Protein AF-A0A4S5ES12-F1 (afdb_monomer_lite)

Secondary structure (DSSP, 8-state):
--------HHHHHHHHHHTTS-HHHHHHHHHHHHHHHHHHHHHHHIIIIIIGGGT-EETTTTEE--HHHHHHHHHHHHHHTT-HHHHHHHHHHHHHHHHTT---SSHHHHHHHHHHHHHHHHHHHHHHHHHHHHHHHHHT---

Foldseek 3Di:
DDDDDPDDDPVVVVVVVVVVDDPVLVVVVVVLVCVVVVVVVVLVCCQPVPQAVVQDADDPVRDTSHPVVSVVVVVVVVVVLPDPVLVVVLVVVCVVCVVVVHHCSCSSSVSVVVVVVVVVVVVVVVVVVVVVVVVVVVVVPDD

InterPro domains:
  IPR004688 Transition metal uptake transporter nickel/cobalt [PTHR31611] (24-136)
  IPR011541 Nickel/cobalt transporter, high-affinity [PF03824] (68-134)

Structure (mmCIF, N/CA/C/O backbone):
data_AF-A0A4S5ES12-F1
#
_entry.id   AF-A0A4S5ES12-F1
#
loop_
_atom_site.group_PDB
_atom_site.id
_atom_site.type_symbol
_atom_site.label_atom_id
_atom_site.label_alt_id
_atom_site.label_comp_id
_atom_site.label_asym_id
_atom_site.label_entity_id
_atom_site.label_seq_id
_atom_site.pdbx_PDB_ins_code
_atom_site.Cartn_x
_atom_site.Cartn_y
_atom_site.Cartn_z
_atom_site.occupancy
_atom_site.B_iso_or_equiv
_atom_site.auth_seq_id
_atom_site.auth_comp_id
_atom_site.auth_asym_id
_atom_site.auth_atom_id
_atom_site.pdbx_PDB_model_num
ATOM 1 N N . MET A 1 1 ? 9.850 -23.031 51.278 1.00 56.22 1 MET A N 1
ATOM 2 C CA . MET A 1 1 ? 8.759 -22.162 50.792 1.00 56.22 1 MET A CA 1
ATOM 3 C C . MET A 1 1 ? 9.042 -21.845 49.330 1.00 56.22 1 MET A C 1
ATOM 5 O O . MET A 1 1 ? 9.853 -20.978 49.046 1.00 56.22 1 MET A O 1
ATOM 9 N N . THR A 1 2 ? 8.505 -22.650 48.414 1.00 55.56 2 THR A N 1
ATOM 10 C CA . THR A 1 2 ? 8.745 -22.575 46.963 1.00 55.56 2 THR A CA 1
ATOM 11 C C . THR A 1 2 ? 7.523 -21.948 46.292 1.00 55.56 2 THR A C 1
ATOM 13 O O . THR A 1 2 ? 6.401 -22.413 46.478 1.00 55.56 2 THR A O 1
ATOM 16 N N . THR A 1 3 ? 7.707 -20.855 45.555 1.00 54.75 3 THR A N 1
ATOM 17 C CA . THR A 1 3 ? 6.637 -20.228 44.768 1.00 54.75 3 THR A CA 1
ATOM 18 C C . THR A 1 3 ? 6.413 -21.014 43.469 1.00 54.75 3 THR A C 1
ATOM 20 O O . THR A 1 3 ? 7.384 -21.462 42.854 1.00 54.75 3 THR A O 1
ATOM 23 N N . PRO A 1 4 ? 5.161 -21.213 43.015 1.00 58.81 4 PRO A N 1
ATOM 24 C CA . PRO A 1 4 ? 4.907 -21.901 41.759 1.00 58.81 4 PRO A CA 1
ATOM 25 C C . PRO A 1 4 ? 5.147 -20.945 40.584 1.00 58.81 4 PRO A C 1
ATOM 27 O O . PRO A 1 4 ? 4.652 -19.818 40.554 1.00 58.81 4 PRO A O 1
ATOM 30 N N . VAL A 1 5 ? 5.894 -21.413 39.587 1.00 62.56 5 VAL A N 1
ATOM 31 C CA . VAL A 1 5 ? 6.074 -20.737 38.298 1.00 62.56 5 VAL A CA 1
ATOM 32 C C . VAL A 1 5 ? 4.790 -20.899 37.479 1.00 62.56 5 VAL A C 1
ATOM 34 O O . VAL A 1 5 ? 4.425 -22.010 37.096 1.00 62.56 5 VAL A O 1
ATOM 37 N N . VAL A 1 6 ? 4.098 -19.794 37.179 1.00 61.19 6 VAL A N 1
ATOM 38 C CA . VAL A 1 6 ? 2.910 -19.786 36.307 1.00 61.19 6 VAL A CA 1
ATOM 39 C C . VAL A 1 6 ? 3.331 -20.049 34.856 1.00 61.19 6 VAL A C 1
ATOM 41 O O . VAL A 1 6 ? 3.620 -19.137 34.086 1.00 61.19 6 VAL A O 1
ATOM 44 N N . THR A 1 7 ? 3.337 -21.316 34.455 1.00 66.19 7 THR A N 1
ATOM 45 C CA . THR A 1 7 ? 3.487 -21.757 33.061 1.00 66.19 7 THR A CA 1
ATOM 46 C C . THR A 1 7 ? 2.098 -21.882 32.422 1.00 66.19 7 THR A C 1
ATOM 48 O O . THR A 1 7 ? 1.423 -22.895 32.567 1.00 66.19 7 THR A O 1
ATOM 51 N N . GLY A 1 8 ? 1.607 -20.840 31.729 1.00 58.00 8 GLY A N 1
ATOM 52 C CA . GLY A 1 8 ? 0.298 -20.963 31.056 1.00 58.00 8 GLY A CA 1
ATOM 53 C C . GLY A 1 8 ? -0.322 -19.756 30.337 1.00 58.00 8 GLY A C 1
ATOM 54 O O . GLY A 1 8 ? -1.540 -19.750 30.153 1.00 58.00 8 GLY A O 1
ATOM 55 N N . SER A 1 9 ? 0.432 -18.726 29.929 1.00 62.75 9 SER A N 1
ATOM 56 C CA . SER A 1 9 ? -0.175 -17.489 29.385 1.00 62.75 9 SER A CA 1
ATOM 57 C C . SER A 1 9 ? -0.485 -17.517 27.873 1.00 62.75 9 SER A C 1
ATOM 59 O O . SER A 1 9 ? -1.452 -16.894 27.428 1.00 62.75 9 SER A O 1
ATOM 61 N N . GLY A 1 10 ? 0.263 -18.281 27.064 1.00 59.38 10 GLY A N 1
ATOM 62 C CA . GLY A 1 10 ? 0.164 -18.226 25.595 1.00 59.38 10 GLY A CA 1
ATOM 63 C C . GLY A 1 10 ? -1.135 -18.794 25.004 1.00 59.38 10 GLY A C 1
ATOM 64 O O . GLY A 1 10 ? -1.743 -18.186 24.120 1.00 59.38 10 GLY A O 1
ATOM 65 N N . ARG A 1 11 ? -1.608 -19.938 25.520 1.00 59.75 11 ARG A N 1
ATOM 66 C CA . ARG A 1 11 ? -2.820 -20.619 25.017 1.00 59.75 11 ARG A CA 1
ATOM 67 C C . ARG A 1 11 ? -4.100 -19.867 25.394 1.00 59.75 11 ARG A C 1
ATOM 69 O O . ARG A 1 11 ? -5.007 -19.750 24.575 1.00 59.75 11 ARG A O 1
ATOM 76 N N . LYS A 1 12 ? -4.126 -19.270 26.593 1.00 59.16 12 LYS A N 1
ATOM 77 C CA . LYS A 1 12 ? -5.240 -18.442 27.085 1.00 59.16 12 LYS A CA 1
ATOM 78 C C . LYS A 1 12 ? -5.405 -17.159 26.265 1.00 59.16 12 LYS A C 1
ATOM 80 O O . LYS A 1 12 ? -6.527 -16.772 25.967 1.00 59.16 12 LYS A O 1
ATOM 85 N N . ARG A 1 13 ? -4.301 -16.531 25.843 1.00 61.06 13 ARG A N 1
ATOM 86 C CA . ARG A 1 13 ? -4.325 -15.296 25.043 1.00 61.06 13 ARG A CA 1
ATOM 87 C C . ARG A 1 13 ? -4.850 -15.525 23.620 1.00 61.06 13 ARG A C 1
ATOM 89 O O . ARG A 1 13 ? -5.673 -14.745 23.155 1.00 61.06 13 ARG A O 1
ATOM 96 N N . ARG A 1 14 ? -4.451 -16.622 22.960 1.00 61.28 14 ARG A N 1
ATOM 97 C CA . ARG A 1 14 ? -4.992 -17.011 21.641 1.00 61.28 14 ARG A CA 1
ATOM 98 C C . ARG A 1 14 ? -6.475 -17.378 21.702 1.00 61.28 14 ARG A C 1
ATOM 100 O O . ARG A 1 14 ? -7.234 -16.925 20.855 1.00 61.28 14 ARG A O 1
ATOM 107 N N . ALA A 1 15 ? -6.891 -18.125 22.727 1.00 62.38 15 ALA A N 1
ATOM 108 C CA . ALA A 1 15 ? -8.299 -18.463 22.937 1.00 62.38 15 ALA A CA 1
ATOM 109 C C . ALA A 1 15 ? -9.170 -17.214 23.158 1.00 62.38 15 ALA A C 1
ATOM 111 O O . ALA A 1 15 ? -10.266 -17.138 22.619 1.00 62.38 15 ALA A O 1
ATOM 112 N N . ARG A 1 16 ? -8.652 -16.205 23.875 1.00 62.38 16 ARG A N 1
ATOM 113 C CA . ARG A 1 16 ? -9.361 -14.944 24.140 1.00 62.38 16 ARG A CA 1
ATOM 114 C C . ARG A 1 16 ? -9.550 -14.081 22.889 1.00 62.38 16 ARG A C 1
ATOM 116 O O . ARG A 1 16 ? -10.592 -13.459 22.739 1.00 62.38 16 ARG A O 1
ATOM 123 N N . VAL A 1 17 ? -8.555 -14.049 21.998 1.00 61.56 17 VAL A N 1
ATOM 124 C CA . VAL A 1 17 ? -8.654 -13.359 20.696 1.00 61.56 17 VAL A CA 1
ATOM 125 C C . VAL A 1 17 ? -9.605 -14.112 19.766 1.00 61.56 17 VAL A C 1
ATOM 127 O O . VAL A 1 17 ? -10.447 -13.493 19.124 1.00 61.56 17 VAL A O 1
ATOM 130 N N . ALA A 1 18 ? -9.529 -15.446 19.747 1.00 61.34 18 ALA A N 1
ATOM 131 C CA . ALA A 1 18 ? -10.434 -16.280 18.962 1.00 61.34 18 ALA A CA 1
ATOM 132 C C . ALA A 1 18 ? -11.901 -16.143 19.402 1.00 61.34 18 ALA A C 1
ATOM 134 O O . ALA A 1 18 ? -12.781 -16.162 18.552 1.00 61.34 18 ALA A O 1
ATOM 135 N N . SER A 1 19 ? -12.162 -15.952 20.701 1.00 61.50 19 SER A N 1
ATOM 136 C CA . SER A 1 19 ? -13.509 -15.723 21.240 1.00 61.50 19 SER A CA 1
ATOM 137 C C . SER A 1 19 ? -13.983 -14.267 21.167 1.00 61.50 19 SER A C 1
ATOM 139 O O . SER A 1 19 ? -15.135 -13.998 21.489 1.00 61.50 19 SER A O 1
ATOM 141 N N . ALA A 1 20 ? -13.106 -13.317 20.825 1.00 68.88 20 ALA A N 1
ATOM 142 C CA . ALA A 1 20 ? -13.450 -11.893 20.757 1.00 68.88 20 ALA A CA 1
ATOM 143 C C . ALA A 1 20 ? -14.061 -11.484 19.406 1.00 68.88 20 ALA A C 1
ATOM 145 O O . ALA A 1 20 ? -14.702 -10.434 19.328 1.00 68.88 20 ALA A O 1
ATOM 146 N N . LEU A 1 21 ? -13.848 -12.301 18.367 1.00 75.81 21 LEU A N 1
ATOM 147 C CA . LEU A 1 21 ? -14.286 -12.040 17.000 1.00 75.81 21 LEU A CA 1
ATOM 148 C C . LEU A 1 21 ? -15.415 -12.987 16.590 1.00 75.81 21 LEU A C 1
ATOM 150 O O . LEU A 1 21 ? -15.321 -14.201 1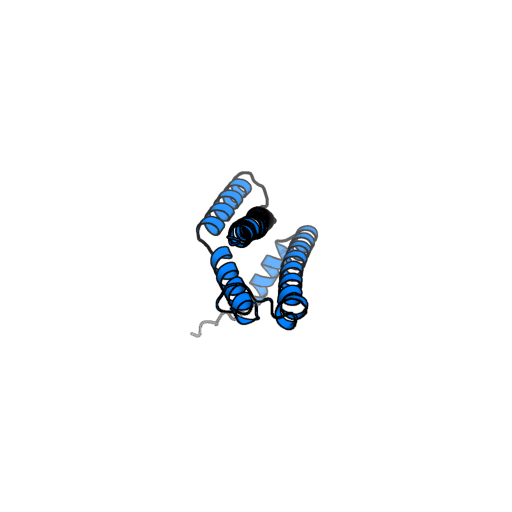6.779 1.00 75.81 21 LEU A O 1
ATOM 154 N N . ASP A 1 22 ? -16.460 -12.432 15.988 1.00 84.25 22 ASP A N 1
ATOM 155 C CA . ASP A 1 22 ? -17.558 -13.200 15.409 1.00 84.25 22 ASP A CA 1
ATOM 156 C C . ASP A 1 22 ? -17.114 -13.929 14.123 1.00 84.25 22 ASP A C 1
ATOM 158 O O . ASP A 1 22 ? -16.154 -13.536 13.451 1.00 84.25 22 ASP A O 1
ATOM 162 N N . ARG A 1 23 ? -17.827 -14.994 13.729 1.00 83.25 23 ARG A N 1
ATOM 163 C CA . ARG A 1 23 ? -17.534 -15.762 12.502 1.00 83.25 23 ARG A CA 1
ATOM 164 C C . ARG A 1 23 ? -17.488 -14.865 11.264 1.00 83.25 23 ARG A C 1
ATOM 166 O O . ARG A 1 23 ? -16.642 -15.070 10.397 1.00 83.25 23 ARG A O 1
ATOM 173 N N . ARG A 1 24 ? -18.354 -13.849 11.204 1.00 84.06 24 ARG A N 1
ATOM 174 C CA . ARG A 1 24 ? -18.402 -12.878 10.102 1.00 84.06 24 ARG A CA 1
ATOM 175 C C . ARG A 1 24 ? -17.182 -11.950 10.066 1.00 84.06 24 ARG A C 1
ATOM 177 O O . ARG A 1 24 ? -16.735 -11.536 8.994 1.00 84.06 24 ARG A O 1
ATOM 184 N N . GLU A 1 25 ? -16.620 -11.627 11.226 1.00 87.12 25 GLU A N 1
ATOM 185 C CA . GLU A 1 25 ? -15.401 -10.819 11.332 1.00 87.12 25 GLU A CA 1
ATOM 186 C C . GLU A 1 25 ? -14.192 -11.635 10.848 1.00 87.12 25 GLU A C 1
ATOM 188 O O . GLU A 1 25 ? -13.391 -11.140 10.056 1.00 87.12 25 GLU A O 1
ATOM 193 N N . TRP A 1 26 ? -14.132 -12.924 11.196 1.00 87.38 26 TRP A N 1
ATOM 194 C CA . TRP A 1 26 ? -13.117 -13.851 10.684 1.00 87.38 26 TRP A CA 1
ATOM 195 C C . TRP A 1 26 ? -13.164 -14.033 9.167 1.00 87.38 26 TRP A C 1
ATOM 197 O O . TRP A 1 26 ? -12.115 -14.007 8.523 1.00 87.38 26 TRP A O 1
ATOM 207 N N . THR A 1 27 ? -14.353 -14.172 8.572 1.00 89.56 27 THR A N 1
ATOM 208 C CA . THR A 1 27 ? -14.473 -14.253 7.107 1.00 89.56 27 THR A CA 1
ATOM 209 C C . THR A 1 27 ? -14.023 -12.962 6.429 1.00 89.56 27 THR A C 1
ATOM 211 O O . THR A 1 27 ? -13.392 -13.013 5.378 1.00 89.56 27 THR A O 1
ATOM 214 N N . THR A 1 28 ? -14.293 -11.808 7.046 1.00 90.50 28 THR A N 1
ATOM 215 C CA . THR A 1 28 ? -13.871 -10.499 6.522 1.00 90.50 28 THR A CA 1
ATOM 216 C C . THR A 1 28 ? -12.347 -10.366 6.544 1.00 90.50 28 THR A C 1
ATOM 218 O O . THR A 1 28 ? -11.746 -10.023 5.529 1.00 90.50 28 THR A O 1
ATOM 221 N N . ILE A 1 29 ? -11.710 -10.723 7.665 1.00 91.69 29 ILE A N 1
ATOM 222 C CA . ILE A 1 29 ? -10.245 -10.744 7.794 1.00 91.69 29 ILE A CA 1
ATOM 223 C C . ILE A 1 29 ? -9.627 -11.714 6.781 1.00 91.69 29 ILE A C 1
ATOM 225 O O . ILE A 1 29 ? -8.657 -11.366 6.110 1.00 91.69 29 ILE A O 1
ATOM 229 N N . GLY A 1 30 ? -10.206 -12.910 6.636 1.00 92.81 30 GLY A N 1
ATOM 230 C CA . GLY A 1 30 ? -9.758 -13.902 5.661 1.00 92.81 30 GLY A CA 1
ATOM 231 C C . GLY A 1 30 ? -9.825 -13.384 4.223 1.00 92.81 30 GLY A C 1
ATOM 232 O O . GLY A 1 30 ? -8.861 -13.534 3.477 1.00 92.81 30 GLY A O 1
ATOM 233 N N . ALA A 1 31 ? -10.917 -12.711 3.852 1.00 93.75 31 ALA A N 1
ATOM 234 C CA . ALA A 1 31 ? -11.071 -12.107 2.531 1.00 93.75 31 ALA A CA 1
ATOM 235 C C . ALA A 1 31 ? -10.041 -10.993 2.278 1.00 93.75 31 ALA A C 1
ATOM 237 O O . ALA A 1 31 ? -9.394 -10.982 1.234 1.00 93.75 31 ALA A O 1
ATOM 238 N N . MET A 1 32 ? -9.833 -10.091 3.244 1.00 95.69 32 MET A N 1
ATOM 239 C CA . MET A 1 32 ? -8.821 -9.030 3.140 1.00 95.69 32 MET A CA 1
ATOM 240 C C . MET A 1 32 ? -7.413 -9.615 2.977 1.00 95.69 32 MET A C 1
ATOM 242 O O . MET A 1 32 ? -6.662 -9.183 2.104 1.00 95.69 32 MET A O 1
ATOM 246 N N . ALA A 1 33 ? -7.065 -10.635 3.769 1.00 94.38 33 ALA A N 1
ATOM 247 C CA . ALA A 1 33 ? -5.778 -11.318 3.667 1.00 94.38 33 ALA A CA 1
ATOM 248 C C . ALA A 1 33 ? -5.596 -12.000 2.303 1.00 94.38 33 ALA A C 1
ATOM 250 O O . ALA A 1 33 ? -4.525 -11.894 1.706 1.00 94.38 33 ALA A O 1
ATOM 251 N N . ALA A 1 34 ? -6.642 -12.646 1.782 1.00 96.00 34 ALA A N 1
ATOM 252 C CA . ALA A 1 34 ? -6.614 -13.266 0.462 1.00 96.00 34 ALA A CA 1
ATOM 253 C C . ALA A 1 34 ? -6.345 -12.240 -0.649 1.00 96.00 34 ALA A C 1
ATOM 255 O O . ALA A 1 34 ? -5.521 -12.502 -1.522 1.00 96.00 34 ALA A O 1
ATOM 256 N N . VAL A 1 35 ? -6.968 -11.056 -0.590 1.00 96.12 35 VAL A N 1
ATOM 257 C CA . VAL A 1 35 ? -6.705 -9.972 -1.553 1.00 96.12 35 VAL A CA 1
ATOM 258 C C . VAL A 1 35 ? -5.257 -9.494 -1.463 1.00 96.12 35 VAL A C 1
ATOM 260 O O . VAL A 1 35 ? -4.585 -9.403 -2.487 1.00 96.12 35 VAL A O 1
ATOM 263 N N . VAL A 1 36 ? -4.749 -9.232 -0.254 1.00 94.44 36 VAL A N 1
ATOM 264 C CA . VAL A 1 36 ? -3.363 -8.771 -0.057 1.00 94.44 36 VAL A CA 1
ATOM 265 C C . VAL A 1 36 ? -2.368 -9.786 -0.617 1.00 94.44 36 VAL A C 1
ATOM 267 O O . VAL A 1 36 ? -1.486 -9.415 -1.391 1.00 94.44 36 VAL A O 1
ATOM 270 N N . ILE A 1 37 ? -2.528 -11.067 -0.277 1.00 95.38 37 ILE A N 1
ATOM 271 C CA . ILE A 1 37 ? -1.661 -12.142 -0.775 1.00 95.38 37 ILE A CA 1
ATOM 272 C C . ILE A 1 37 ? -1.781 -12.260 -2.296 1.00 95.38 37 ILE A C 1
ATOM 274 O O . ILE A 1 37 ? -0.763 -12.344 -2.979 1.00 95.38 37 ILE A O 1
ATOM 278 N N . GLY A 1 38 ? -3.002 -12.212 -2.834 1.00 96.25 38 GLY A N 1
ATOM 279 C CA . GLY A 1 38 ? -3.253 -12.264 -4.272 1.00 96.25 38 GLY A CA 1
ATOM 280 C C . GLY A 1 38 ? -2.514 -11.164 -5.031 1.00 96.25 38 GLY A C 1
ATOM 281 O O . GLY A 1 38 ? -1.821 -11.458 -6.000 1.00 96.25 38 GLY A O 1
ATOM 282 N N . LEU A 1 39 ? -2.573 -9.919 -4.551 1.00 94.00 39 LEU A N 1
ATOM 283 C CA . LEU A 1 39 ? -1.855 -8.793 -5.158 1.00 94.00 39 LEU A CA 1
ATOM 284 C C . LEU A 1 39 ? -0.330 -8.988 -5.135 1.00 94.00 39 LEU A C 1
ATOM 286 O O . LEU A 1 39 ? 0.333 -8.707 -6.132 1.00 94.00 39 LEU A O 1
ATOM 290 N N . HIS A 1 40 ? 0.229 -9.520 -4.043 1.00 93.62 40 HIS A N 1
ATOM 291 C CA . HIS A 1 40 ? 1.666 -9.812 -3.959 1.00 93.62 40 HIS A CA 1
ATOM 292 C C . HIS A 1 40 ? 2.075 -10.909 -4.941 1.00 93.62 40 HIS A C 1
ATOM 294 O O . HIS A 1 40 ? 3.066 -10.763 -5.655 1.00 93.62 40 HIS A O 1
ATOM 300 N N . VAL A 1 41 ? 1.300 -11.992 -5.004 1.00 95.69 41 VAL A N 1
ATOM 301 C CA . VAL A 1 41 ? 1.542 -13.100 -5.933 1.00 95.69 41 VAL A CA 1
ATOM 302 C C . VAL A 1 41 ? 1.477 -12.608 -7.376 1.00 95.69 41 VAL A C 1
ATOM 304 O O . VAL A 1 41 ? 2.384 -12.901 -8.149 1.00 95.69 41 VAL A O 1
ATOM 307 N N . ILE A 1 42 ? 0.473 -11.801 -7.728 1.00 94.62 42 ILE A N 1
ATOM 308 C CA . ILE A 1 42 ? 0.357 -11.197 -9.062 1.00 94.62 42 ILE A CA 1
ATOM 309 C C . ILE A 1 42 ? 1.586 -10.338 -9.380 1.00 94.62 42 ILE A C 1
ATOM 311 O O . ILE A 1 42 ? 2.161 -10.487 -10.455 1.00 94.62 42 ILE A O 1
ATOM 315 N N . GLY A 1 43 ? 2.026 -9.482 -8.451 1.00 90.06 43 GLY A N 1
ATOM 316 C CA . GLY A 1 43 ? 3.216 -8.646 -8.641 1.00 90.06 43 GLY A CA 1
ATOM 317 C C . GLY A 1 43 ? 4.488 -9.465 -8.879 1.00 90.06 43 GLY A C 1
ATOM 318 O O . GLY A 1 43 ? 5.249 -9.179 -9.803 1.00 90.06 43 GLY A O 1
ATOM 319 N N . TRP A 1 44 ? 4.692 -10.530 -8.101 1.00 91.06 44 TRP A N 1
ATOM 320 C CA . TRP A 1 44 ? 5.837 -11.429 -8.261 1.00 91.06 44 TRP A CA 1
ATOM 321 C C . TRP A 1 44 ? 5.779 -12.253 -9.549 1.00 91.06 44 TRP A C 1
ATOM 323 O O . TRP A 1 44 ? 6.809 -12.430 -10.203 1.00 91.06 44 TRP A O 1
ATOM 333 N N . ILE A 1 45 ? 4.595 -12.725 -9.949 1.00 92.06 45 ILE A N 1
ATOM 334 C CA . ILE A 1 45 ? 4.397 -13.415 -11.229 1.00 92.06 45 ILE A CA 1
ATOM 335 C C . ILE A 1 45 ? 4.693 -12.462 -12.386 1.00 92.06 45 ILE A C 1
ATOM 337 O O . ILE A 1 45 ? 5.448 -12.821 -13.282 1.00 92.06 45 ILE A O 1
ATOM 341 N N . LEU A 1 46 ? 4.171 -11.234 -12.358 1.00 88.88 46 LEU A N 1
ATOM 342 C CA . LEU A 1 46 ? 4.449 -10.240 -13.394 1.00 88.88 46 LEU A CA 1
ATOM 343 C C . LEU A 1 46 ? 5.957 -9.962 -13.496 1.00 88.88 46 LEU A C 1
ATOM 345 O O . LEU A 1 46 ? 6.517 -9.964 -14.591 1.00 88.88 46 LEU A O 1
ATOM 349 N N . LEU A 1 47 ? 6.641 -9.802 -12.360 1.00 86.31 47 LEU A N 1
ATOM 350 C CA . LEU A 1 47 ? 8.085 -9.590 -12.338 1.00 86.31 47 LEU A CA 1
ATOM 351 C C . LEU A 1 47 ? 8.859 -10.776 -12.930 1.00 86.31 47 LEU A C 1
ATOM 353 O O . LEU A 1 47 ? 9.739 -10.573 -13.761 1.00 86.31 47 LEU A O 1
ATOM 357 N N . THR A 1 48 ? 8.557 -12.003 -12.506 1.00 85.69 48 THR A N 1
ATOM 358 C CA . THR A 1 48 ? 9.362 -13.193 -12.843 1.00 85.69 48 THR A CA 1
ATOM 359 C C . THR A 1 48 ? 8.998 -13.829 -14.180 1.00 85.69 48 THR A C 1
ATOM 361 O O . THR A 1 48 ? 9.890 -14.278 -14.893 1.00 85.69 48 THR A O 1
ATOM 364 N N . ALA A 1 49 ? 7.716 -13.848 -14.542 1.00 85.81 49 ALA A N 1
ATOM 365 C CA . ALA A 1 49 ? 7.222 -14.503 -15.749 1.00 85.81 49 ALA A CA 1
ATOM 366 C C . ALA A 1 49 ? 7.066 -13.548 -16.942 1.00 85.81 49 ALA A C 1
ATOM 368 O O . ALA A 1 49 ? 7.077 -14.013 -18.076 1.00 85.81 49 ALA A O 1
ATOM 369 N N . VAL A 1 50 ? 6.927 -12.233 -16.715 1.00 82.31 50 VAL A N 1
ATOM 370 C CA . VAL A 1 50 ? 6.673 -11.255 -17.794 1.00 82.31 50 VAL A CA 1
ATOM 371 C C . VAL A 1 50 ? 7.797 -10.230 -17.937 1.00 82.31 50 VAL A C 1
ATOM 373 O O . VAL A 1 50 ? 8.177 -9.894 -19.052 1.00 82.31 50 VAL A O 1
ATOM 376 N N . ILE A 1 51 ? 8.358 -9.716 -16.842 1.00 80.00 51 ILE A N 1
ATOM 377 C CA . ILE A 1 51 ? 9.383 -8.661 -16.921 1.00 80.00 51 ILE A CA 1
ATOM 378 C C . ILE A 1 51 ? 10.785 -9.265 -17.061 1.00 80.00 51 ILE A C 1
ATOM 380 O O . ILE A 1 51 ?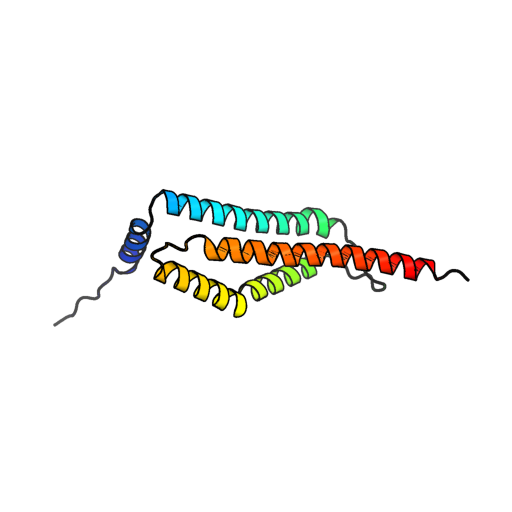 11.508 -8.928 -17.997 1.00 80.00 51 ILE A O 1
ATOM 384 N N . ALA A 1 52 ? 11.162 -10.176 -16.162 1.00 79.94 52 ALA A N 1
ATOM 385 C CA . ALA A 1 52 ? 12.499 -10.768 -16.113 1.00 79.94 52 ALA A CA 1
ATOM 386 C C . ALA A 1 52 ? 12.928 -11.498 -17.406 1.00 79.94 52 ALA A C 1
ATOM 388 O O . ALA A 1 52 ? 14.084 -11.327 -17.788 1.00 79.94 52 ALA A O 1
ATOM 389 N N . PRO A 1 53 ? 12.060 -12.255 -18.114 1.00 76.25 53 PRO A N 1
ATOM 390 C CA . PRO A 1 53 ? 12.467 -12.973 -19.326 1.00 76.25 53 PRO A CA 1
ATOM 391 C C . PRO A 1 53 ? 12.642 -12.060 -20.544 1.00 76.25 53 PRO A C 1
ATOM 393 O O . PRO A 1 53 ? 13.384 -12.384 -21.465 1.00 76.25 53 PRO A O 1
ATOM 396 N N . HIS A 1 54 ? 11.944 -10.923 -20.568 1.00 69.06 54 HIS A N 1
ATOM 397 C CA . HIS A 1 54 ? 11.868 -10.051 -21.740 1.00 69.06 54 HIS A CA 1
ATOM 398 C C . HIS A 1 54 ? 12.955 -8.965 -21.773 1.00 69.06 54 HIS A C 1
ATOM 400 O O . HIS A 1 54 ? 13.005 -8.207 -22.739 1.00 69.06 54 HIS A O 1
ATOM 406 N N . HIS A 1 55 ? 13.831 -8.900 -20.757 1.00 64.88 55 HIS A N 1
ATOM 407 C CA . HIS A 1 55 ? 15.005 -8.015 -20.686 1.00 64.88 55 HIS A CA 1
ATOM 408 C C . HIS A 1 55 ? 14.752 -6.602 -21.242 1.00 64.88 55 HIS A C 1
ATOM 410 O O . HIS A 1 55 ? 15.511 -6.107 -22.078 1.00 64.88 55 HIS A O 1
ATOM 416 N N . TYR A 1 56 ? 13.672 -5.952 -20.796 1.00 63.94 56 TYR A N 1
ATOM 417 C CA . TYR A 1 56 ? 13.327 -4.609 -21.257 1.00 63.94 56 TYR A CA 1
ATOM 418 C C . TYR A 1 56 ? 14.492 -3.646 -20.974 1.00 63.94 56 TYR A C 1
ATOM 420 O O . TYR A 1 56 ? 14.872 -3.425 -19.822 1.00 63.94 56 TYR A O 1
ATOM 428 N N . ARG A 1 57 ? 15.084 -3.104 -22.043 1.00 58.12 57 ARG A N 1
ATOM 429 C CA . ARG A 1 57 ? 16.176 -2.125 -21.992 1.00 58.12 57 ARG A CA 1
ATOM 430 C C . ARG A 1 57 ? 15.575 -0.724 -21.979 1.00 58.12 57 ARG A C 1
ATOM 432 O O . ARG A 1 57 ? 14.889 -0.356 -22.927 1.00 58.12 57 ARG A O 1
ATOM 439 N N . PHE A 1 58 ? 15.840 0.048 -20.929 1.00 54.06 58 PHE A N 1
ATOM 440 C CA . PHE A 1 58 ? 15.460 1.460 -20.850 1.00 54.06 58 PHE A CA 1
ATOM 441 C C . PHE A 1 58 ? 16.705 2.321 -20.581 1.00 54.06 58 PHE A C 1
ATOM 443 O O . PHE A 1 58 ? 17.476 2.028 -19.669 1.00 54.06 58 PHE A O 1
ATOM 450 N N . GLY A 1 59 ? 16.885 3.386 -21.375 1.00 51.88 59 GLY A N 1
ATOM 451 C CA . GLY A 1 59 ? 17.992 4.350 -21.265 1.00 51.88 59 GLY A CA 1
ATOM 452 C C . GLY A 1 59 ? 19.198 4.061 -22.173 1.00 51.88 59 GLY A C 1
ATOM 453 O O . GLY A 1 59 ? 19.428 2.918 -22.569 1.00 51.88 59 GLY A O 1
ATOM 454 N N . ALA A 1 60 ? 19.973 5.109 -22.485 1.00 52.16 60 ALA A N 1
ATOM 455 C CA . ALA A 1 60 ? 21.163 5.062 -23.349 1.00 52.16 60 ALA A CA 1
ATOM 456 C C . ALA A 1 60 ? 22.259 4.094 -22.849 1.00 52.16 60 ALA A C 1
ATOM 458 O O . ALA A 1 60 ? 23.043 3.591 -23.650 1.00 52.16 60 ALA A O 1
ATOM 459 N N . ASP A 1 61 ? 22.243 3.760 -21.553 1.00 53.44 61 ASP A N 1
ATOM 460 C CA . ASP A 1 61 ? 23.223 2.887 -20.891 1.00 53.44 61 ASP A CA 1
ATOM 461 C C . ASP A 1 61 ? 22.769 1.417 -20.764 1.00 53.44 61 ASP A C 1
ATOM 463 O O . ASP A 1 61 ? 23.457 0.594 -20.160 1.00 53.44 61 ASP A O 1
ATOM 467 N N . GLY A 1 62 ? 21.599 1.052 -21.306 1.00 53.00 62 GLY A N 1
ATOM 468 C CA . GLY A 1 62 ? 21.146 -0.343 -21.348 1.00 53.00 62 GLY A CA 1
ATOM 469 C C . GLY A 1 62 ? 20.789 -0.958 -19.988 1.00 53.00 62 GLY A C 1
ATOM 470 O O . GLY A 1 62 ? 20.886 -2.180 -19.839 1.00 53.00 62 GLY A O 1
ATOM 471 N N . GLN A 1 63 ? 20.363 -0.151 -19.003 1.00 55.78 63 GLN A N 1
ATOM 472 C CA . GLN A 1 63 ? 19.909 -0.673 -17.711 1.00 55.78 63 GLN A CA 1
ATOM 473 C C . GLN A 1 63 ? 18.761 -1.670 -17.907 1.00 55.78 63 GLN A C 1
ATOM 475 O O . GLN A 1 63 ? 17.740 -1.399 -18.545 1.00 55.78 63 GLN A O 1
ATOM 480 N N . MET A 1 64 ? 18.978 -2.865 -17.367 1.00 58.78 64 MET A N 1
ATOM 481 C CA . MET A 1 64 ? 18.094 -4.009 -17.513 1.00 58.78 64 MET A CA 1
ATOM 482 C C . MET A 1 64 ? 16.968 -3.896 -16.485 1.00 58.78 64 MET A C 1
ATOM 484 O O . MET A 1 64 ? 17.227 -3.959 -15.280 1.00 58.78 64 MET A O 1
ATOM 488 N N . PHE A 1 65 ? 15.712 -3.801 -16.930 1.00 65.00 65 PHE A N 1
ATOM 489 C CA . PHE A 1 65 ? 14.594 -4.137 -16.050 1.00 65.00 65 PHE A CA 1
ATOM 490 C C . PHE A 1 65 ? 14.703 -5.624 -15.705 1.00 65.00 65 PHE A C 1
ATOM 492 O O . PHE A 1 65 ? 14.491 -6.495 -16.547 1.00 65.00 65 PHE A O 1
ATOM 499 N N . GLY A 1 66 ? 15.093 -5.912 -14.468 1.00 72.44 66 GLY A N 1
ATOM 500 C CA . GLY A 1 66 ? 15.338 -7.268 -13.999 1.00 72.44 66 GLY A CA 1
ATOM 501 C C . GLY A 1 66 ? 14.938 -7.457 -12.544 1.00 72.44 66 GLY A C 1
ATOM 502 O O . GLY A 1 66 ? 14.430 -6.548 -11.883 1.00 72.44 66 GLY A O 1
ATOM 503 N N . VAL A 1 67 ? 15.211 -8.655 -12.031 1.00 80.38 67 VAL A N 1
ATOM 504 C CA . VAL A 1 67 ? 14.851 -9.055 -10.663 1.00 80.38 67 VAL A CA 1
ATOM 505 C C . VAL A 1 67 ? 15.428 -8.092 -9.617 1.00 80.38 67 VAL A C 1
ATOM 507 O O . VAL A 1 67 ? 14.735 -7.775 -8.661 1.00 80.38 67 VAL A O 1
ATOM 510 N N . GLY A 1 68 ? 16.637 -7.548 -9.815 1.00 83.12 68 GLY A N 1
ATOM 511 C CA . GLY A 1 68 ? 17.249 -6.590 -8.880 1.00 83.12 68 GLY A CA 1
ATOM 512 C C . GLY A 1 68 ? 16.468 -5.278 -8.720 1.00 83.12 68 GLY A C 1
ATOM 513 O O . GLY A 1 68 ? 16.271 -4.808 -7.597 1.00 83.12 68 GLY A O 1
ATOM 514 N N . LEU A 1 69 ? 15.956 -4.717 -9.822 1.00 84.12 69 LEU A N 1
ATOM 515 C CA . LEU A 1 69 ? 15.104 -3.525 -9.782 1.00 84.12 69 LEU A CA 1
ATOM 516 C C . LEU A 1 69 ? 13.742 -3.849 -9.159 1.00 84.12 69 LEU A C 1
ATOM 518 O O . LEU A 1 69 ? 13.249 -3.082 -8.338 1.00 84.12 69 LEU A O 1
ATOM 522 N N . GLY A 1 70 ? 13.169 -5.012 -9.486 1.00 86.88 70 GLY A N 1
ATOM 523 C CA . GLY A 1 70 ? 11.916 -5.478 -8.889 1.00 86.88 70 GLY A CA 1
ATOM 524 C C . GLY A 1 70 ? 12.015 -5.704 -7.379 1.00 86.88 70 GLY A C 1
ATOM 525 O O . GLY A 1 70 ? 11.149 -5.254 -6.636 1.00 86.88 70 GLY A O 1
ATOM 526 N N . VAL A 1 71 ? 13.100 -6.323 -6.904 1.00 89.56 71 VAL A N 1
ATOM 527 C CA . VAL A 1 71 ? 13.380 -6.496 -5.470 1.00 89.56 71 VAL A CA 1
ATOM 528 C C . VAL A 1 71 ? 13.562 -5.143 -4.790 1.00 89.56 71 VAL A C 1
ATOM 530 O O . VAL A 1 71 ? 13.011 -4.933 -3.715 1.00 89.56 71 VAL A O 1
ATOM 533 N N . THR A 1 72 ? 14.281 -4.208 -5.413 1.00 90.00 72 THR A N 1
ATOM 534 C CA . THR A 1 72 ? 14.474 -2.855 -4.863 1.00 90.00 72 THR A CA 1
ATOM 535 C C . THR A 1 72 ? 13.154 -2.089 -4.777 1.00 90.00 72 THR A C 1
ATOM 537 O O . THR A 1 72 ? 12.845 -1.495 -3.748 1.00 90.00 72 THR A O 1
ATOM 540 N N . ALA A 1 73 ? 12.330 -2.136 -5.824 1.00 89.38 73 ALA A N 1
ATOM 541 C CA . ALA A 1 73 ? 11.000 -1.534 -5.810 1.00 89.38 73 ALA A CA 1
ATOM 542 C C . ALA A 1 73 ? 10.109 -2.173 -4.733 1.00 89.38 73 ALA A C 1
ATOM 544 O O . ALA A 1 73 ? 9.399 -1.466 -4.020 1.00 89.38 73 ALA A O 1
ATOM 545 N N . TYR A 1 74 ? 10.188 -3.495 -4.563 1.00 90.62 74 TYR A N 1
ATOM 546 C CA . TYR A 1 74 ? 9.456 -4.217 -3.527 1.00 90.62 74 TYR A CA 1
ATOM 547 C C . TYR A 1 74 ? 9.898 -3.809 -2.116 1.00 90.62 74 TYR A C 1
ATOM 549 O O . TYR A 1 74 ? 9.054 -3.537 -1.270 1.00 90.62 74 TYR A O 1
ATOM 557 N N . THR A 1 75 ? 11.202 -3.704 -1.846 1.00 93.31 75 THR A N 1
ATOM 558 C CA . THR A 1 75 ? 11.702 -3.301 -0.521 1.00 93.31 75 THR A CA 1
ATOM 559 C C . THR A 1 75 ? 11.406 -1.837 -0.209 1.00 93.31 75 THR A C 1
ATOM 561 O O . THR A 1 75 ? 11.002 -1.531 0.913 1.00 93.31 75 THR A O 1
ATOM 564 N N . LEU A 1 76 ? 11.539 -0.935 -1.188 1.00 93.12 76 LEU A N 1
ATOM 565 C CA . LEU A 1 76 ? 11.142 0.466 -1.035 1.00 93.12 76 LEU A CA 1
ATOM 566 C C . LEU A 1 76 ? 9.629 0.602 -0.825 1.00 93.12 76 LEU A C 1
ATOM 568 O O . LEU A 1 76 ? 9.210 1.372 0.033 1.00 93.12 76 LEU A O 1
ATOM 572 N N . GLY A 1 77 ? 8.818 -0.185 -1.534 1.00 89.94 77 GLY A N 1
ATOM 573 C CA . GLY A 1 77 ? 7.371 -0.243 -1.331 1.00 89.94 77 GLY A CA 1
ATOM 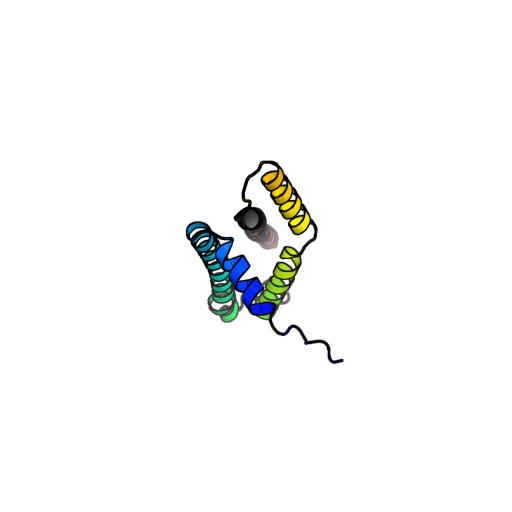574 C C . GLY A 1 77 ? 6.986 -0.777 0.051 1.00 89.94 77 GLY A C 1
ATOM 575 O O . GLY A 1 77 ? 6.121 -0.205 0.710 1.00 89.94 77 GLY A O 1
ATOM 576 N N . LEU A 1 78 ? 7.665 -1.825 0.532 1.00 91.50 78 LEU A N 1
ATOM 577 C CA . LEU A 1 78 ? 7.475 -2.331 1.893 1.00 91.50 78 LEU A CA 1
ATOM 578 C C . LEU A 1 78 ? 7.822 -1.269 2.936 1.00 91.50 78 LEU A C 1
ATOM 580 O O . LEU A 1 78 ? 7.056 -1.092 3.873 1.00 91.50 78 LEU A O 1
ATOM 584 N N . ARG A 1 79 ? 8.936 -0.545 2.770 1.00 91.88 79 ARG A N 1
ATOM 585 C CA . ARG A 1 79 ? 9.300 0.573 3.653 1.00 91.88 79 ARG A CA 1
ATOM 586 C C . ARG A 1 79 ? 8.212 1.643 3.662 1.00 91.88 79 ARG A C 1
ATOM 588 O O . ARG A 1 79 ? 7.783 2.036 4.736 1.00 91.88 79 ARG A O 1
ATOM 595 N N . HIS A 1 80 ? 7.772 2.062 2.479 1.00 91.75 80 HIS A N 1
ATOM 596 C CA . HIS A 1 80 ? 6.743 3.086 2.303 1.00 91.75 80 HIS A CA 1
ATOM 597 C C . HIS A 1 80 ? 5.432 2.722 3.013 1.00 91.75 80 HIS A C 1
ATOM 599 O O . HIS A 1 80 ? 4.778 3.575 3.595 1.00 91.75 80 HIS A O 1
ATOM 605 N N . ALA A 1 81 ? 5.064 1.439 3.037 1.00 86.56 81 ALA A N 1
ATOM 606 C CA . ALA A 1 81 ? 3.881 0.970 3.762 1.00 86.56 81 ALA A CA 1
ATOM 607 C C . ALA A 1 81 ? 3.987 1.094 5.299 1.00 86.56 81 ALA A C 1
ATOM 609 O O . ALA A 1 81 ? 2.970 1.000 5.988 1.00 86.56 81 ALA A O 1
ATOM 610 N N . PHE A 1 82 ? 5.195 1.274 5.846 1.00 88.19 82 PHE A N 1
ATOM 611 C CA . PHE A 1 82 ? 5.450 1.480 7.277 1.00 88.19 82 PHE A CA 1
ATOM 612 C C . PHE A 1 82 ? 5.726 2.945 7.639 1.00 88.19 82 PHE A C 1
ATOM 614 O O . PHE A 1 82 ? 6.132 3.221 8.771 1.00 88.19 82 PHE A O 1
ATOM 621 N N . ASP A 1 83 ? 5.517 3.880 6.713 1.00 90.94 83 ASP A N 1
ATOM 622 C CA . ASP A 1 83 ? 5.725 5.295 6.987 1.00 90.94 83 ASP A CA 1
ATOM 623 C C . ASP A 1 83 ? 4.735 5.819 8.050 1.00 90.94 83 ASP A C 1
ATOM 625 O O . ASP A 1 83 ? 3.620 5.319 8.252 1.00 90.94 83 ASP A O 1
ATOM 629 N N . ALA A 1 84 ? 5.188 6.821 8.809 1.00 90.88 84 ALA A N 1
ATOM 630 C CA . ALA A 1 84 ? 4.484 7.306 9.995 1.00 90.88 84 ALA A CA 1
ATOM 631 C C . ALA A 1 84 ? 3.133 7.967 9.672 1.00 90.88 84 ALA A C 1
ATOM 633 O O . ALA A 1 84 ? 2.244 7.987 10.522 1.00 90.88 84 ALA A O 1
ATOM 634 N N . ASP A 1 85 ? 2.961 8.488 8.461 1.00 90.25 85 ASP A N 1
ATOM 635 C CA . ASP A 1 85 ? 1.719 9.093 7.987 1.00 90.25 85 ASP A CA 1
ATOM 636 C C . ASP A 1 85 ? 0.605 8.049 7.821 1.00 90.25 85 ASP A C 1
ATOM 638 O O . ASP A 1 85 ? -0.528 8.301 8.234 1.00 90.25 85 ASP A O 1
ATOM 642 N N . HIS A 1 86 ? 0.915 6.849 7.312 1.00 91.00 86 HIS A N 1
ATOM 643 C CA . HIS A 1 86 ? -0.067 5.761 7.210 1.00 91.00 86 HIS A CA 1
ATOM 644 C C . HIS A 1 86 ? -0.484 5.276 8.590 1.00 91.00 86 HIS A C 1
ATOM 646 O O . HIS A 1 86 ? -1.677 5.112 8.858 1.00 91.00 86 HIS A O 1
ATOM 652 N N . ILE A 1 87 ? 0.489 5.102 9.487 1.00 91.25 87 ILE A N 1
ATOM 653 C CA . ILE A 1 87 ? 0.231 4.689 10.869 1.00 91.25 87 ILE A CA 1
ATOM 654 C C . ILE A 1 87 ? -0.645 5.734 11.572 1.00 91.25 87 ILE A C 1
ATOM 656 O O . ILE A 1 87 ? -1.664 5.376 12.164 1.00 91.25 87 ILE A O 1
ATOM 660 N N . ALA A 1 88 ? -0.305 7.021 11.459 1.00 92.94 88 ALA A N 1
ATOM 661 C CA . ALA A 1 88 ? -1.054 8.107 12.087 1.00 92.94 88 ALA A CA 1
ATOM 662 C C . ALA A 1 88 ? -2.476 8.252 11.519 1.00 92.94 88 ALA A C 1
ATOM 664 O O . ALA A 1 88 ? -3.430 8.442 12.277 1.00 92.94 88 ALA A O 1
ATOM 665 N N . ALA A 1 89 ? -2.651 8.132 10.201 1.00 89.94 89 ALA A N 1
ATOM 666 C CA . ALA A 1 89 ? -3.960 8.240 9.562 1.00 89.94 89 ALA A CA 1
ATOM 667 C C . ALA A 1 89 ? -4.893 7.078 9.945 1.00 89.94 89 ALA A C 1
ATOM 669 O O . ALA A 1 89 ? -6.072 7.298 10.262 1.00 89.94 89 ALA A O 1
ATOM 670 N N . ILE A 1 90 ? -4.371 5.846 9.959 1.00 92.19 90 ILE A N 1
ATOM 671 C CA . ILE A 1 90 ? -5.128 4.660 10.374 1.00 92.19 90 ILE A CA 1
ATOM 672 C C . ILE A 1 90 ? -5.479 4.750 11.859 1.00 92.19 90 ILE A C 1
ATOM 674 O O . ILE A 1 90 ? -6.631 4.487 12.213 1.00 92.19 90 ILE A O 1
ATOM 678 N N . ASP A 1 91 ? -4.537 5.147 12.718 1.00 92.75 91 ASP A N 1
ATOM 679 C CA . ASP A 1 91 ? -4.777 5.289 14.156 1.00 92.75 91 ASP A CA 1
ATOM 680 C C . ASP A 1 91 ? -5.860 6.334 14.444 1.00 92.75 91 ASP A C 1
ATOM 682 O O . ASP A 1 91 ? -6.855 6.022 15.102 1.00 92.75 91 ASP A O 1
ATOM 686 N N . ASN A 1 92 ? -5.751 7.531 13.859 1.00 92.19 92 ASN A N 1
ATOM 687 C CA . ASN A 1 92 ? -6.737 8.593 14.046 1.00 92.19 92 ASN A CA 1
ATOM 688 C C . ASN A 1 92 ? -8.147 8.143 13.629 1.00 92.19 92 ASN A C 1
ATOM 690 O O . ASN A 1 92 ? -9.119 8.320 14.369 1.00 92.19 92 ASN A O 1
ATOM 694 N N . THR A 1 93 ? -8.263 7.492 12.470 1.00 90.56 93 THR A N 1
ATOM 695 C CA . THR A 1 93 ? -9.556 7.018 11.955 1.00 90.56 93 THR A CA 1
ATOM 696 C C . THR A 1 93 ? -10.125 5.887 12.815 1.00 90.56 93 THR A C 1
ATOM 698 O O . THR A 1 93 ? -11.317 5.868 13.127 1.00 90.56 93 THR A O 1
ATOM 701 N N . THR A 1 94 ? -9.271 4.961 13.254 1.00 91.69 94 THR A N 1
ATOM 702 C CA . THR A 1 94 ? -9.635 3.851 14.146 1.00 91.69 94 THR A CA 1
ATOM 703 C C . THR A 1 94 ? -10.128 4.386 15.486 1.00 91.69 94 THR A C 1
ATOM 705 O O . THR A 1 94 ? -11.215 4.018 15.931 1.00 91.69 94 THR A O 1
ATOM 708 N N . ARG A 1 95 ? -9.387 5.314 16.099 1.00 90.31 95 ARG A N 1
ATOM 709 C CA . ARG A 1 95 ? -9.737 5.945 17.375 1.00 90.31 95 ARG A CA 1
ATOM 710 C C . ARG A 1 95 ? -11.036 6.733 17.280 1.00 90.31 95 ARG A C 1
ATOM 712 O O . ARG A 1 95 ? -11.866 6.652 18.189 1.00 90.31 95 ARG A O 1
ATOM 719 N N . LYS A 1 96 ? -11.248 7.443 16.169 1.00 90.69 96 LYS A N 1
ATOM 720 C CA . LYS A 1 96 ? -12.494 8.164 15.903 1.00 90.69 96 LYS A CA 1
ATOM 721 C C . LYS A 1 96 ? -13.683 7.205 15.830 1.00 90.69 96 LYS A C 1
ATOM 723 O O . LYS A 1 96 ? -14.650 7.379 16.563 1.00 90.69 96 LYS A O 1
ATOM 728 N N . LEU A 1 97 ? -13.582 6.147 15.029 1.00 90.31 97 LEU A N 1
ATOM 729 C CA . LEU A 1 97 ? -14.654 5.159 14.884 1.00 90.31 97 LEU A CA 1
ATOM 730 C C . LEU A 1 97 ? -14.927 4.384 16.177 1.00 90.31 97 LEU A C 1
ATOM 732 O O . LEU A 1 97 ? -16.084 4.105 16.479 1.00 90.31 97 LEU A O 1
ATOM 736 N N . MET A 1 98 ? -13.892 4.075 16.960 1.00 90.81 98 MET A N 1
ATOM 737 C CA . MET A 1 98 ? -14.053 3.457 18.279 1.00 90.81 98 MET A CA 1
ATOM 738 C C . MET A 1 98 ? -14.754 4.389 19.270 1.00 90.81 98 MET A C 1
ATOM 740 O O . MET A 1 98 ? -15.605 3.929 20.026 1.00 90.81 98 MET A O 1
ATOM 744 N N . THR A 1 99 ? -14.435 5.688 19.245 1.00 91.19 99 THR A N 1
ATOM 745 C CA . THR A 1 99 ? -15.132 6.706 20.052 1.00 91.19 99 THR A CA 1
ATOM 746 C C . THR A 1 99 ? -16.614 6.786 19.682 1.00 91.19 99 THR A C 1
ATOM 748 O O . THR A 1 99 ? -17.460 6.908 20.561 1.00 91.19 99 THR A O 1
ATOM 751 N N . ASP A 1 100 ? -16.938 6.619 18.399 1.00 91.56 100 ASP A N 1
ATOM 752 C CA . ASP A 1 100 ? -18.315 6.593 17.893 1.00 91.56 100 ASP A CA 1
ATOM 753 C C . ASP A 1 100 ? -19.005 5.214 18.088 1.00 91.56 100 ASP A C 1
ATOM 755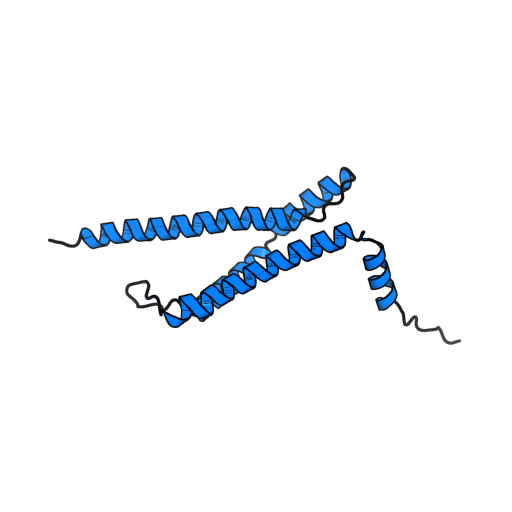 O O . ASP A 1 100 ? -20.076 4.957 17.537 1.00 91.56 100 ASP A O 1
ATOM 759 N N . GLY A 1 101 ? -18.395 4.288 18.845 1.00 86.25 101 GLY A N 1
ATOM 760 C CA . GLY A 1 101 ? -18.950 2.964 19.161 1.00 86.25 101 GLY A CA 1
ATOM 761 C C . GLY A 1 101 ? -18.915 1.946 18.011 1.00 86.25 101 GLY A C 1
ATOM 762 O O . GLY A 1 101 ? -19.549 0.892 18.092 1.00 86.25 101 GLY A O 1
ATOM 763 N N . ARG A 1 102 ? -18.196 2.233 16.919 1.00 86.81 102 ARG A N 1
ATOM 764 C CA . ARG A 1 102 ? -18.062 1.358 15.742 1.00 86.81 102 ARG A CA 1
ATOM 765 C C . ARG A 1 102 ? -16.857 0.422 15.896 1.00 86.81 102 ARG A C 1
ATOM 767 O O . ARG A 1 102 ? -15.900 0.720 16.604 1.00 86.81 102 ARG A O 1
ATOM 774 N N . ARG A 1 103 ? -16.877 -0.711 15.182 1.00 83.69 103 ARG A N 1
ATOM 775 C CA . ARG A 1 103 ? -15.752 -1.662 15.098 1.00 83.69 103 ARG A CA 1
ATOM 776 C C . ARG A 1 103 ? -14.948 -1.435 13.804 1.00 83.69 103 ARG A C 1
ATOM 778 O O . ARG A 1 103 ? -15.429 -1.819 12.737 1.00 83.69 103 ARG A O 1
ATOM 785 N N . PRO A 1 104 ? -13.747 -0.830 13.849 1.00 86.19 104 PRO A N 1
ATOM 786 C CA . PRO A 1 104 ? -12.994 -0.415 12.657 1.00 86.19 104 PRO A CA 1
ATOM 787 C C . PRO A 1 104 ? -12.153 -1.545 12.023 1.00 86.19 104 PRO A C 1
ATOM 789 O O . PRO A 1 104 ? -10.961 -1.380 11.788 1.00 86.19 104 PRO 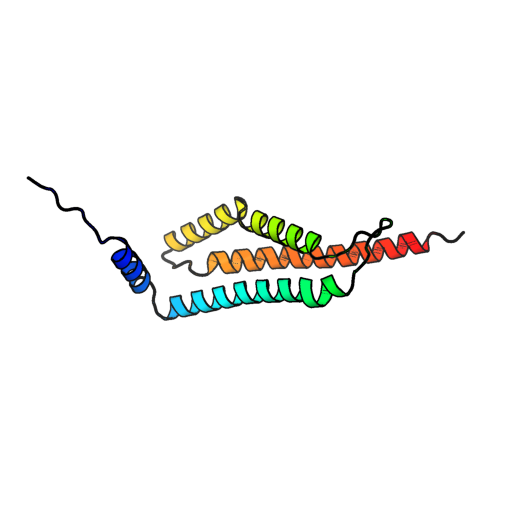A O 1
ATOM 792 N N . LEU A 1 105 ? -12.746 -2.706 11.728 1.00 86.69 105 LEU A N 1
ATOM 793 C CA . LEU A 1 105 ? -11.987 -3.879 11.253 1.00 86.69 105 LEU A CA 1
ATOM 794 C C . LEU A 1 105 ? -11.327 -3.698 9.875 1.00 86.69 105 LEU A C 1
ATOM 796 O O . LEU A 1 105 ? -10.244 -4.226 9.644 1.00 86.69 105 LEU A O 1
ATOM 800 N N . SER A 1 106 ? -11.962 -2.966 8.956 1.00 90.00 106 SER A N 1
ATOM 801 C CA . SER A 1 106 ? -11.523 -2.869 7.555 1.00 90.00 106 SER A CA 1
ATOM 802 C C . SER A 1 106 ? -10.858 -1.540 7.181 1.00 90.00 106 SER A C 1
ATOM 804 O O . SER A 1 106 ? -10.449 -1.365 6.035 1.00 90.00 106 SER A O 1
ATOM 806 N N . VAL A 1 107 ? -10.739 -0.602 8.123 1.00 90.62 107 VAL A N 1
ATOM 807 C CA . VAL A 1 107 ? -10.299 0.782 7.862 1.00 90.62 107 VAL A CA 1
ATOM 808 C C . VAL A 1 107 ? -8.900 0.825 7.254 1.00 90.62 107 VAL A C 1
ATOM 810 O O . VAL A 1 107 ? -8.707 1.444 6.211 1.00 90.62 107 VAL A O 1
ATOM 813 N N . GLY A 1 108 ? -7.943 0.113 7.857 1.00 89.56 108 GLY A N 1
ATOM 814 C CA . GLY A 1 108 ? -6.564 0.086 7.365 1.00 89.56 108 GLY A CA 1
ATOM 815 C C . GLY A 1 108 ? -6.431 -0.503 5.958 1.00 89.56 108 GLY A C 1
ATOM 816 O O . GLY A 1 108 ? -5.657 0.002 5.151 1.00 89.56 108 GLY A O 1
ATOM 817 N N . PHE A 1 109 ? -7.236 -1.517 5.629 1.00 91.94 109 PHE A N 1
ATOM 818 C CA . PHE A 1 109 ? -7.234 -2.124 4.295 1.00 91.94 109 PHE A CA 1
ATOM 819 C C . PHE A 1 109 ? -7.730 -1.153 3.227 1.00 91.94 109 PHE A C 1
ATOM 821 O O . PHE A 1 109 ? -7.059 -0.974 2.217 1.00 91.94 109 PHE A O 1
ATOM 828 N N . PHE A 1 110 ? -8.870 -0.493 3.452 1.00 91.88 110 PHE A N 1
ATOM 829 C CA . PHE A 1 110 ? -9.406 0.458 2.476 1.00 91.88 110 PHE A CA 1
ATOM 830 C C . PHE A 1 110 ? -8.548 1.721 2.355 1.00 91.88 110 PHE A C 1
ATOM 832 O O . PHE A 1 110 ? -8.407 2.239 1.250 1.00 91.88 110 PHE A O 1
ATOM 839 N N . PHE A 1 111 ? -7.928 2.179 3.447 1.00 90.44 111 PHE A N 1
ATOM 840 C CA . PHE A 1 111 ? -6.952 3.270 3.407 1.00 90.44 111 PHE A CA 1
ATOM 841 C C . PHE A 1 111 ? -5.750 2.912 2.520 1.00 90.44 111 PHE A C 1
ATOM 843 O O . PHE A 1 111 ? -5.439 3.632 1.572 1.00 90.44 111 PHE A O 1
ATOM 850 N N . SER A 1 112 ? -5.125 1.757 2.774 1.00 88.50 112 SER A N 1
ATOM 851 C CA . SER A 1 112 ? -3.977 1.280 1.998 1.00 88.50 112 SER A CA 1
ATOM 852 C C . SER A 1 112 ? -4.334 1.035 0.527 1.00 88.50 112 SER A C 1
ATOM 854 O O . SER A 1 112 ? -3.583 1.439 -0.363 1.00 88.50 112 SER A O 1
ATOM 856 N N . LEU A 1 113 ? -5.502 0.443 0.252 1.00 92.19 113 LEU A N 1
ATOM 857 C CA . LEU A 1 113 ? -5.978 0.188 -1.108 1.00 92.19 113 LEU A CA 1
ATOM 858 C C . LEU A 1 113 ? -6.227 1.495 -1.877 1.00 92.19 113 LEU A C 1
ATOM 860 O O . LEU A 1 113 ? -5.817 1.614 -3.031 1.00 92.19 113 LEU A O 1
ATOM 864 N N . GLY A 1 114 ? -6.857 2.486 -1.239 1.00 92.25 114 GLY A N 1
ATOM 865 C CA . GLY A 1 114 ? -7.112 3.796 -1.838 1.00 92.25 114 GLY A CA 1
ATOM 866 C C . GLY A 1 114 ? -5.823 4.548 -2.169 1.00 92.25 114 GLY A C 1
ATOM 867 O O . GLY A 1 114 ? -5.638 4.972 -3.310 1.00 92.25 114 GLY A O 1
ATOM 868 N N . HIS A 1 115 ? -4.898 4.642 -1.207 1.00 92.88 115 HIS A N 1
ATOM 869 C CA . HIS A 1 115 ? -3.593 5.282 -1.416 1.00 92.88 115 HIS A CA 1
ATOM 870 C C . HIS A 1 115 ? -2.800 4.606 -2.537 1.00 92.88 115 HIS A C 1
ATOM 872 O O . HIS A 1 115 ? -2.338 5.265 -3.469 1.00 92.88 115 HIS A O 1
ATOM 878 N N . SER A 1 116 ? -2.722 3.273 -2.506 1.00 90.81 116 SER A N 1
ATOM 879 C CA . SER A 1 116 ? -2.015 2.488 -3.525 1.00 90.81 116 SER A CA 1
ATOM 880 C C . SER A 1 116 ? -2.617 2.671 -4.917 1.00 90.81 116 SER A C 1
ATOM 882 O O . SER A 1 116 ? -1.878 2.712 -5.896 1.00 90.81 116 SER A O 1
ATOM 884 N N . THR A 1 117 ? -3.940 2.827 -5.023 1.00 93.62 117 THR A N 1
ATOM 885 C CA . THR A 1 117 ? -4.617 3.050 -6.310 1.00 93.62 117 THR A CA 1
ATOM 886 C C . THR A 1 117 ? -4.190 4.373 -6.939 1.00 93.62 117 THR A C 1
ATOM 888 O O . THR A 1 117 ? -3.861 4.407 -8.123 1.00 93.62 117 THR A O 1
ATOM 891 N N . ILE A 1 118 ? -4.149 5.456 -6.156 1.00 95.44 118 ILE A N 1
ATOM 892 C CA . ILE A 1 118 ? -3.734 6.776 -6.651 1.00 95.44 118 ILE A CA 1
ATOM 893 C C . ILE A 1 118 ? -2.259 6.751 -7.056 1.00 95.44 118 ILE A C 1
ATOM 895 O O . ILE A 1 118 ? -1.916 7.204 -8.146 1.00 95.44 118 ILE A O 1
ATOM 899 N N . VAL A 1 119 ? -1.392 6.170 -6.222 1.00 93.06 119 VAL A N 1
ATOM 900 C CA . VAL A 1 119 ? 0.043 6.048 -6.522 1.00 93.06 119 VAL A CA 1
ATOM 901 C C . VAL A 1 119 ? 0.275 5.215 -7.786 1.00 93.06 119 VAL A C 1
ATOM 903 O O . VAL A 1 119 ? 1.052 5.617 -8.649 1.00 93.06 119 VAL A O 1
ATOM 906 N N . PHE A 1 120 ? -0.428 4.090 -7.942 1.00 92.38 120 PHE A N 1
ATOM 907 C CA . PHE A 1 120 ? -0.338 3.250 -9.136 1.00 92.38 120 PHE A CA 1
ATOM 908 C C . PHE A 1 120 ? -0.822 3.983 -10.393 1.00 92.38 120 PHE A C 1
ATOM 910 O O . PHE A 1 120 ? -0.135 3.966 -11.414 1.00 92.38 120 PHE A O 1
ATOM 917 N N . ALA A 1 121 ? -1.966 4.669 -10.321 1.00 96.00 121 ALA A N 1
ATOM 918 C CA . ALA A 1 121 ? -2.494 5.448 -11.438 1.00 96.00 121 ALA A CA 1
ATOM 919 C C . ALA A 1 121 ? -1.519 6.555 -11.869 1.00 96.00 121 ALA A C 1
ATOM 921 O O . ALA A 1 121 ? -1.253 6.711 -13.061 1.00 96.00 121 ALA A O 1
ATOM 922 N N . LEU A 1 122 ? -0.937 7.276 -10.904 1.00 96.44 122 LEU A N 1
ATOM 923 C CA . LEU A 1 122 ? 0.087 8.286 -11.169 1.00 96.44 122 LEU A CA 1
ATOM 924 C C . LEU A 1 122 ? 1.347 7.672 -11.788 1.00 96.44 122 LEU A C 1
ATOM 926 O O . LEU A 1 122 ? 1.881 8.242 -12.733 1.00 96.44 122 LEU A O 1
ATOM 930 N N . ALA A 1 123 ? 1.798 6.504 -11.322 1.00 91.81 123 ALA A N 1
ATOM 931 C CA . ALA A 1 123 ? 2.957 5.816 -11.891 1.00 91.81 123 ALA A CA 1
ATOM 932 C C . ALA A 1 123 ? 2.726 5.395 -13.354 1.00 91.81 123 ALA A C 1
ATOM 934 O O . ALA A 1 123 ? 3.601 5.594 -14.198 1.00 91.81 123 ALA A O 1
ATOM 935 N N . VAL A 1 124 ? 1.539 4.867 -13.675 1.00 92.31 124 VAL A N 1
ATOM 936 C CA . VAL A 1 124 ? 1.153 4.526 -15.056 1.00 92.31 124 VAL A CA 1
ATOM 937 C C . VAL A 1 124 ? 1.098 5.779 -15.927 1.00 92.31 124 VAL A C 1
ATOM 939 O O . VAL A 1 124 ? 1.695 5.800 -17.004 1.00 92.31 124 VAL A O 1
ATOM 942 N N . LEU A 1 125 ? 0.425 6.833 -15.455 1.00 94.81 125 LEU A N 1
ATOM 943 C CA . LEU A 1 125 ? 0.310 8.095 -16.183 1.00 94.81 125 LEU A CA 1
ATOM 944 C C . LEU A 1 125 ? 1.685 8.715 -16.445 1.00 94.81 125 LEU A C 1
ATOM 946 O O . LEU A 1 125 ? 1.956 9.167 -17.554 1.00 94.81 125 LEU A O 1
ATOM 950 N N . PHE A 1 126 ? 2.569 8.684 -15.449 1.00 91.56 126 PHE A N 1
ATOM 951 C CA . PHE A 1 126 ? 3.935 9.170 -15.576 1.00 91.56 126 PHE A CA 1
ATOM 952 C C . PHE A 1 126 ? 4.730 8.358 -16.604 1.00 91.56 126 PHE A C 1
ATOM 954 O O . PHE A 1 126 ? 5.376 8.939 -17.472 1.00 91.56 126 PHE A O 1
ATOM 961 N N . GLY A 1 127 ? 4.628 7.025 -16.576 1.00 87.62 127 GLY A N 1
ATOM 962 C CA . GLY A 1 127 ? 5.278 6.158 -17.563 1.00 87.62 127 GLY A CA 1
ATOM 963 C C . GLY A 1 127 ? 4.821 6.435 -18.999 1.00 87.62 127 GLY A C 1
ATOM 964 O O . GLY A 1 127 ? 5.648 6.515 -19.910 1.00 87.62 127 GLY A O 1
ATOM 965 N N . VAL A 1 128 ? 3.517 6.641 -19.206 1.00 89.06 128 VAL A N 1
ATOM 966 C CA . VAL A 1 128 ? 2.962 7.027 -20.515 1.00 89.06 128 VAL A CA 1
ATOM 967 C C . VAL A 1 128 ? 3.432 8.425 -20.924 1.00 89.06 128 VAL A C 1
ATOM 969 O O . VAL A 1 128 ? 3.875 8.609 -22.058 1.00 89.06 128 VAL A O 1
ATOM 972 N N . GLY A 1 129 ? 3.389 9.396 -20.008 1.00 88.75 129 GLY A N 1
ATOM 973 C CA . GLY A 1 129 ? 3.813 10.775 -20.259 1.00 88.75 129 GLY A CA 1
ATOM 974 C C . GLY A 1 129 ? 5.283 10.873 -20.666 1.00 88.75 129 GLY A C 1
ATOM 975 O O . GLY A 1 129 ? 5.599 11.482 -21.687 1.00 88.75 129 GLY A O 1
ATOM 976 N N . VAL A 1 130 ? 6.175 10.197 -19.933 1.00 88.00 130 VAL A N 1
ATOM 977 C CA . VAL A 1 130 ? 7.608 10.133 -20.263 1.00 88.00 130 VAL A CA 1
ATOM 978 C C . VAL A 1 130 ? 7.824 9.502 -21.636 1.00 88.00 130 VAL A C 1
ATOM 980 O O . VAL A 1 130 ? 8.604 10.025 -22.429 1.00 88.00 130 VAL A O 1
ATOM 983 N N . ARG A 1 131 ? 7.112 8.417 -21.964 1.00 82.81 131 ARG A N 1
ATOM 984 C CA . ARG A 1 131 ? 7.235 7.776 -23.280 1.00 82.81 131 ARG A CA 1
ATOM 985 C C . ARG A 1 131 ? 6.764 8.678 -24.423 1.00 82.81 131 ARG A C 1
ATOM 987 O O . ARG A 1 131 ? 7.390 8.674 -25.478 1.00 82.81 131 ARG A O 1
ATOM 994 N N . SER A 1 132 ? 5.697 9.447 -24.216 1.00 84.25 132 SER A N 1
ATOM 995 C CA . SER A 1 132 ? 5.200 10.400 -25.213 1.00 84.25 132 SER A CA 1
ATOM 996 C C . SER A 1 132 ? 6.199 11.530 -25.474 1.00 84.25 132 SER A C 1
ATOM 998 O O . SER A 1 132 ? 6.424 11.885 -26.626 1.00 84.25 132 SER A O 1
ATOM 1000 N N . LEU A 1 133 ? 6.812 12.078 -24.420 1.00 83.81 133 LEU A N 1
ATOM 1001 C CA . LEU A 1 133 ? 7.809 13.148 -24.539 1.00 83.81 133 LEU A CA 1
ATOM 1002 C C . LEU A 1 133 ? 9.119 12.648 -25.160 1.00 83.81 133 LEU A C 1
ATOM 1004 O O . LEU A 1 133 ? 9.692 13.318 -26.012 1.00 83.81 133 LEU A O 1
ATOM 1008 N N . ALA A 1 134 ? 9.572 11.451 -24.778 1.00 78.56 134 ALA A N 1
ATOM 1009 C CA . ALA A 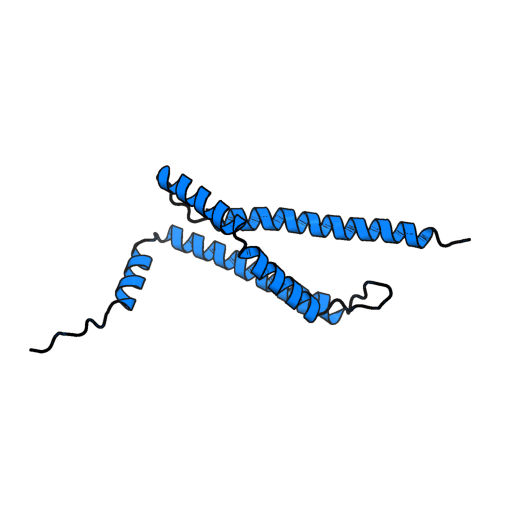1 134 ? 10.770 10.841 -25.352 1.00 78.56 134 ALA A CA 1
ATOM 1010 C C . ALA A 1 134 ? 10.628 10.569 -26.859 1.00 78.56 134 ALA A C 1
ATOM 1012 O O . ALA A 1 134 ? 11.609 10.691 -27.589 1.00 78.56 134 ALA A O 1
ATOM 1013 N N . GLY A 1 135 ? 9.418 10.232 -27.327 1.00 73.56 135 GLY A N 1
ATOM 1014 C CA . GLY A 1 135 ? 9.122 10.109 -28.757 1.00 73.56 135 GLY A CA 1
ATOM 1015 C C . GLY A 1 135 ? 9.314 11.429 -29.507 1.00 73.56 135 GLY A C 1
ATOM 1016 O O . GLY A 1 135 ? 10.013 11.451 -30.509 1.00 73.56 135 GLY A O 1
ATOM 1017 N N . GLN A 1 136 ? 8.791 12.535 -28.967 1.00 75.81 136 GLN A N 1
ATOM 1018 C CA . GLN A 1 136 ? 8.912 13.861 -29.590 1.00 75.81 136 GLN A CA 1
ATOM 1019 C C . GLN A 1 136 ? 10.366 14.354 -29.646 1.00 75.81 136 GLN A C 1
ATOM 1021 O O . GLN A 1 136 ? 10.824 14.792 -30.691 1.00 75.81 136 GLN A O 1
ATOM 1026 N N . VAL A 1 137 ? 11.127 14.197 -28.557 1.00 68.75 137 VAL A N 1
ATOM 1027 C CA . VAL A 1 137 ? 12.544 14.613 -28.513 1.00 68.75 137 VAL A CA 1
ATOM 1028 C C . VAL A 1 137 ? 13.437 13.748 -29.415 1.00 68.75 137 VAL A C 1
ATOM 1030 O O . VAL A 1 137 ? 14.470 14.219 -29.882 1.00 68.75 137 VAL A O 1
ATOM 1033 N N . SER A 1 138 ? 13.062 12.489 -29.669 1.00 64.69 138 SER A N 1
ATOM 1034 C CA . SER A 1 138 ? 13.804 11.618 -30.597 1.00 64.69 138 SER A CA 1
ATOM 1035 C C . SER A 1 138 ? 13.508 11.936 -32.067 1.00 64.69 138 SER A C 1
ATOM 1037 O O . SER A 1 138 ? 14.386 11.745 -32.905 1.00 64.69 138 SER A O 1
ATOM 1039 N N . ASP A 1 139 ? 12.303 12.426 -32.376 1.00 64.75 139 ASP A N 1
ATOM 1040 C CA . ASP A 1 139 ? 11.897 12.794 -33.739 1.00 64.75 139 ASP A CA 1
ATOM 1041 C C . ASP A 1 139 ? 12.452 14.165 -34.184 1.00 64.75 139 ASP A C 1
ATOM 1043 O O . ASP A 1 139 ? 12.644 14.382 -35.379 1.00 64.75 139 ASP A O 1
ATOM 1047 N N . ASP A 1 140 ? 12.818 15.053 -33.250 1.00 59.72 140 ASP A N 1
ATOM 1048 C CA . ASP A 1 140 ? 13.413 16.373 -33.548 1.00 59.72 140 ASP A CA 1
ATOM 1049 C C . ASP A 1 140 ? 14.909 16.312 -33.961 1.00 59.72 140 ASP A C 1
ATOM 1051 O O . ASP A 1 140 ? 15.554 17.339 -34.176 1.00 59.72 140 ASP A O 1
ATOM 1055 N N . GLY A 1 141 ? 15.483 15.109 -34.099 1.00 57.75 141 GLY A N 1
ATOM 1056 C CA . GLY A 1 141 ? 16.885 14.861 -34.465 1.00 57.75 141 GLY A CA 1
ATOM 1057 C C . GLY A 1 141 ? 17.176 14.714 -35.964 1.00 57.75 141 GLY A C 1
ATOM 1058 O O . GLY A 1 141 ? 18.159 14.062 -36.317 1.00 57.75 141 GLY A O 1
ATOM 1059 N N . SER A 1 142 ? 16.347 15.268 -36.854 1.00 50.28 142 SER A N 1
ATOM 1060 C CA . SER A 1 142 ? 16.558 15.185 -38.307 1.00 50.28 142 SER A CA 1
ATOM 1061 C C . SER A 1 142 ? 16.558 16.561 -38.981 1.00 50.28 142 SER A C 1
ATOM 1063 O O . SER A 1 142 ? 15.566 16.933 -39.600 1.00 50.28 142 SER A O 1
ATOM 1065 N N . THR A 1 143 ? 17.677 17.286 -38.854 1.00 43.78 143 THR A N 1
ATOM 1066 C CA . THR A 1 143 ? 18.519 17.917 -39.910 1.00 43.78 143 THR A CA 1
ATOM 1067 C C . THR A 1 143 ? 19.658 18.680 -39.251 1.00 43.78 143 THR A C 1
ATOM 1069 O O . THR A 1 143 ? 19.358 19.437 -38.302 1.00 43.78 143 THR A O 1
#

pLDDT: mean 81.15, std 14.17, range [43.78, 96.44]

Sequence (143 aa):
MTTPVVTGSGRKRRARVASALDRREWTTIGAMAAVVIGLHVIGWILLTAVIAPHHYRFGADGQMFGVGLGVTAYTLGLRHAFDADHIAAIDNTTRKLMTDGRRPLSVGFFFSLGHSTIVFALAVLFGVGVRSLAGQVSDDGST

Radius of gyration: 23.66 Å; chains: 1; bounding box: 42×40×91 Å

Organism: NCBI:txid2699483